Protein AF-A0A9N9JKE7-F1 (afdb_monomer_lite)

Secondary structure (DSSP, 8-state):
-----------GGG-PPPP--HHHHHHHHHHHHHHHHT---TT--GGGHHHHHTHHHHHHHHHHHHTT-

Sequence (69 aa):
MEQQQKEQESDDSDKEPSKISVSEGFAGLKKFIEFFEQQSDQHFRSEDLNVIRKYLPIMRCKDIESKKQ

Structure (mmCIF, N/CA/C/O backbone):
data_AF-A0A9N9JKE7-F1
#
_entry.id   AF-A0A9N9JKE7-F1
#
loop_
_atom_site.group_PDB
_atom_site.id
_atom_site.type_symbol
_atom_site.label_atom_id
_atom_site.label_alt_id
_atom_site.label_comp_id
_atom_site.label_asym_id
_atom_site.label_entity_id
_atom_site.label_seq_id
_atom_site.pdbx_PDB_ins_code
_atom_site.Cartn_x
_atom_site.Cartn_y
_atom_site.Cartn_z
_atom_site.occupancy
_atom_site.B_iso_or_equiv
_atom_site.auth_seq_id
_atom_site.auth_comp_id
_atom_site.auth_asym_id
_atom_site.auth_atom_id
_atom_site.pdbx_PDB_model_num
ATOM 1 N N . MET A 1 1 ? 52.089 1.562 7.834 1.00 37.22 1 MET A N 1
ATOM 2 C CA . MET A 1 1 ? 50.921 2.064 7.087 1.00 37.22 1 MET A CA 1
ATOM 3 C C . MET A 1 1 ? 50.202 0.852 6.542 1.00 37.22 1 MET A C 1
ATOM 5 O O . MET A 1 1 ? 50.853 0.055 5.889 1.00 37.22 1 MET A O 1
ATOM 9 N N . GLU A 1 2 ? 48.941 0.565 6.778 1.00 43.28 2 GLU A N 1
ATOM 10 C CA . GLU A 1 2 ? 47.933 0.981 7.749 1.00 43.28 2 GLU A CA 1
ATOM 11 C C . GLU A 1 2 ? 46.922 -0.170 7.664 1.00 43.28 2 GLU A C 1
ATOM 13 O O . GLU A 1 2 ? 46.644 -0.677 6.575 1.00 43.28 2 GLU A O 1
ATOM 18 N N . GLN A 1 3 ? 46.474 -0.665 8.814 1.00 45.53 3 GLN A N 1
ATOM 19 C CA . GLN A 1 3 ? 45.513 -1.757 8.896 1.00 45.53 3 GLN A CA 1
ATOM 20 C C . GLN A 1 3 ? 44.193 -1.267 8.297 1.00 45.53 3 GLN A C 1
ATOM 22 O O . GLN A 1 3 ? 43.522 -0.431 8.896 1.00 45.53 3 GLN A O 1
ATOM 27 N N . GLN A 1 4 ? 43.821 -1.772 7.120 1.00 45.84 4 GLN A N 1
ATOM 28 C CA . GLN A 1 4 ? 42.453 -1.633 6.635 1.00 45.84 4 GLN A CA 1
ATOM 29 C C . GLN A 1 4 ? 41.567 -2.471 7.554 1.00 45.84 4 GLN A C 1
ATOM 31 O O . GLN A 1 4 ? 41.543 -3.701 7.481 1.00 45.84 4 GLN A O 1
ATOM 36 N N . GLN A 1 5 ? 40.900 -1.774 8.472 1.00 48.28 5 GLN A N 1
ATOM 37 C CA . GLN A 1 5 ? 39.741 -2.260 9.199 1.00 48.28 5 GLN A CA 1
ATOM 38 C C . GLN A 1 5 ? 38.732 -2.736 8.160 1.00 48.28 5 GLN A C 1
ATOM 40 O O . GLN A 1 5 ? 38.043 -1.950 7.519 1.00 48.28 5 GLN A O 1
ATOM 45 N N . LYS A 1 6 ? 38.704 -4.049 7.953 1.00 48.88 6 LYS A N 1
ATOM 46 C CA . LYS A 1 6 ? 37.605 -4.716 7.286 1.00 48.88 6 LYS A CA 1
ATOM 47 C C . LYS A 1 6 ? 36.440 -4.600 8.258 1.00 48.88 6 LYS A C 1
ATOM 49 O O . LYS A 1 6 ? 36.365 -5.365 9.218 1.00 48.88 6 LYS A O 1
ATOM 54 N N . GLU A 1 7 ? 35.626 -3.568 8.065 1.00 52.69 7 GLU A N 1
ATOM 55 C CA . GLU A 1 7 ? 34.302 -3.473 8.660 1.00 52.69 7 GLU A CA 1
ATOM 56 C C . GLU A 1 7 ? 33.642 -4.832 8.429 1.00 52.69 7 GLU A C 1
ATOM 58 O O . GLU A 1 7 ? 33.432 -5.268 7.295 1.00 52.69 7 GLU A O 1
ATOM 63 N N . GLN A 1 8 ? 33.448 -5.574 9.518 1.00 49.16 8 GLN A N 1
ATOM 64 C CA . GLN A 1 8 ? 32.494 -6.661 9.522 1.00 49.16 8 GLN A CA 1
ATOM 65 C C . GLN A 1 8 ? 31.175 -6.013 9.116 1.00 49.16 8 GLN A C 1
ATOM 67 O O . GLN A 1 8 ? 30.533 -5.361 9.938 1.00 49.16 8 GLN A O 1
ATOM 72 N N . GLU A 1 9 ? 30.772 -6.197 7.861 1.00 53.59 9 GLU A N 1
ATOM 73 C CA . GLU A 1 9 ? 29.361 -6.299 7.520 1.00 53.59 9 GLU A CA 1
ATOM 74 C C . GLU A 1 9 ? 28.835 -7.471 8.349 1.00 53.59 9 GLU A C 1
ATOM 76 O O . GLU A 1 9 ? 28.868 -8.637 7.961 1.00 53.59 9 GLU A O 1
ATOM 81 N N . SER A 1 10 ? 28.502 -7.147 9.597 1.00 54.28 10 SER A N 1
ATOM 82 C CA . SER A 1 10 ? 27.647 -7.935 10.450 1.00 54.28 10 SER A CA 1
ATOM 83 C C . SER A 1 10 ? 26.387 -8.146 9.639 1.00 54.28 10 SER A C 1
ATOM 85 O O . SER A 1 10 ? 25.621 -7.208 9.442 1.00 54.28 10 SER A O 1
ATOM 87 N N . ASP A 1 11 ? 26.250 -9.365 9.142 1.00 59.16 11 ASP A N 1
ATOM 88 C CA . ASP A 1 11 ? 25.051 -9.978 8.603 1.00 59.16 11 ASP A CA 1
ATOM 89 C C . ASP A 1 11 ? 23.839 -9.629 9.493 1.00 59.16 11 ASP A C 1
ATOM 91 O O . ASP A 1 11 ? 23.511 -10.339 10.438 1.00 59.16 11 ASP A O 1
ATOM 95 N N . ASP A 1 12 ? 23.208 -8.472 9.252 1.00 59.97 12 ASP A N 1
ATOM 96 C CA . ASP A 1 12 ? 22.004 -8.001 9.962 1.00 59.97 12 ASP A CA 1
ATOM 97 C C . ASP A 1 12 ? 20.748 -8.672 9.379 1.00 59.97 12 ASP A C 1
ATOM 99 O O . ASP A 1 12 ? 19.638 -8.155 9.494 1.00 59.97 12 ASP A O 1
ATOM 103 N N . SER A 1 13 ? 20.915 -9.828 8.722 1.00 64.50 13 SER A N 1
ATOM 104 C CA . SER A 1 13 ? 19.822 -10.602 8.135 1.00 64.50 13 SER A CA 1
ATOM 105 C C . SER A 1 13 ? 18.988 -11.355 9.180 1.00 64.50 13 SER A C 1
ATOM 107 O O . SER A 1 13 ? 17.981 -11.958 8.808 1.00 64.50 13 SER A O 1
ATOM 109 N N . ASP A 1 14 ? 19.368 -11.317 10.461 1.00 64.94 14 ASP A N 1
ATOM 110 C CA . ASP A 1 14 ? 18.671 -12.015 11.554 1.00 64.94 14 ASP A CA 1
ATOM 111 C C . ASP A 1 14 ? 17.936 -11.063 12.520 1.00 64.94 14 ASP A C 1
ATOM 113 O O . ASP A 1 14 ? 17.455 -11.465 13.582 1.00 64.94 14 ASP A O 1
ATOM 117 N N . LYS A 1 15 ? 17.830 -9.769 12.180 1.00 74.69 15 LYS A N 1
ATOM 118 C CA . LYS A 1 15 ? 17.047 -8.833 12.991 1.00 74.69 15 LYS A CA 1
ATOM 119 C C . LYS A 1 15 ? 15.572 -8.931 12.603 1.00 74.69 15 LYS A C 1
ATOM 121 O O . LYS A 1 15 ? 15.147 -8.409 11.573 1.00 74.69 15 LYS A O 1
ATOM 126 N N . GLU A 1 16 ? 14.785 -9.600 13.445 1.00 79.31 16 GLU A N 1
ATOM 127 C CA . GLU A 1 16 ? 13.328 -9.639 13.304 1.00 79.31 16 GLU A CA 1
ATOM 128 C C . GLU A 1 16 ? 12.790 -8.194 13.209 1.00 79.31 16 GLU A C 1
ATOM 130 O O . GLU A 1 16 ? 13.155 -7.346 14.035 1.00 79.31 16 GLU A O 1
ATOM 135 N N . PRO A 1 17 ? 11.970 -7.861 12.195 1.00 79.12 17 PRO A N 1
ATOM 136 C CA . PRO A 1 17 ? 11.477 -6.503 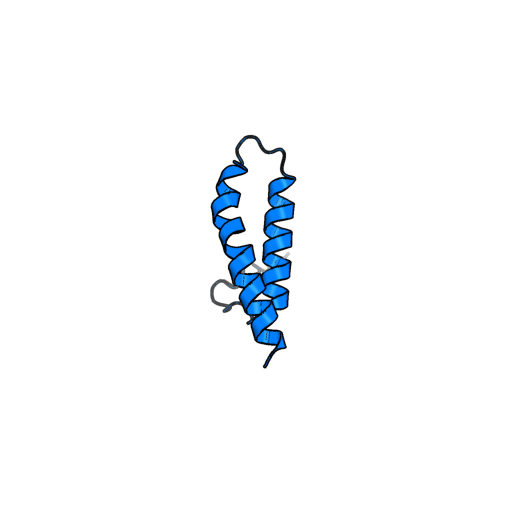12.036 1.00 79.12 17 PRO A CA 1
ATOM 137 C C . PRO A 1 17 ? 10.648 -6.098 13.255 1.00 79.12 17 PRO A C 1
ATOM 139 O O . PRO A 1 17 ? 9.801 -6.852 13.740 1.00 79.12 17 PRO A O 1
ATOM 142 N N . SER A 1 18 ? 10.871 -4.875 13.737 1.00 8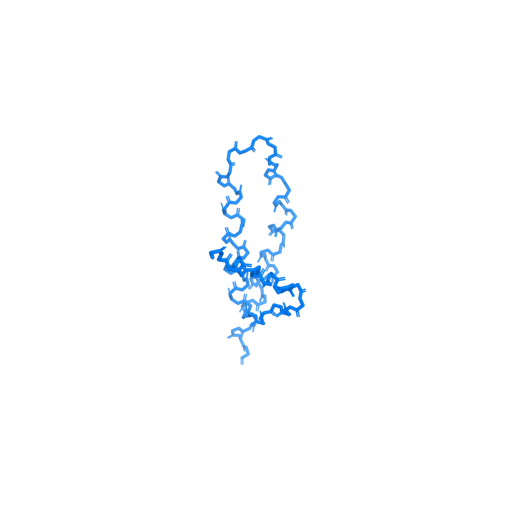4.12 18 SER A N 1
ATOM 143 C CA . SER A 1 18 ? 10.115 -4.318 14.856 1.00 84.12 18 SER A CA 1
ATOM 144 C C . SER A 1 18 ? 8.612 -4.389 14.587 1.00 84.12 18 SER A C 1
ATOM 146 O O . SER A 1 18 ? 8.140 -4.021 13.508 1.00 84.12 18 SER A O 1
ATOM 148 N N . LYS A 1 19 ? 7.837 -4.823 15.588 1.00 88.31 19 LYS A N 1
ATOM 149 C CA . LYS A 1 19 ? 6.372 -4.791 15.512 1.00 88.31 19 LYS A CA 1
ATOM 150 C C . LYS A 1 19 ? 5.904 -3.343 15.372 1.00 88.31 19 LYS A C 1
ATOM 152 O O . LYS A 1 19 ? 6.223 -2.509 16.213 1.00 88.31 19 LYS A O 1
ATOM 157 N N . ILE A 1 20 ? 5.122 -3.077 14.332 1.00 89.56 20 ILE A N 1
ATOM 158 C CA . ILE A 1 20 ? 4.500 -1.775 14.072 1.00 89.56 20 ILE A CA 1
ATOM 159 C C . ILE A 1 20 ? 3.009 -1.806 14.411 1.00 89.56 20 ILE A C 1
ATOM 161 O O . ILE A 1 20 ? 2.378 -2.870 14.399 1.00 89.56 20 ILE A O 1
ATOM 165 N N . SER A 1 21 ? 2.426 -0.638 14.683 1.00 90.62 21 SER A N 1
ATOM 166 C CA . SER A 1 21 ? 0.975 -0.523 14.836 1.00 90.62 21 SER A CA 1
ATOM 167 C C . SER A 1 21 ? 0.246 -0.747 13.504 1.00 90.62 21 SER A C 1
ATOM 169 O O . SER A 1 21 ? 0.801 -0.555 12.419 1.00 90.62 21 SER A O 1
ATOM 171 N N . VAL A 1 22 ? -1.042 -1.103 13.570 1.00 89.88 22 VAL A N 1
ATOM 172 C CA . VAL A 1 22 ? -1.890 -1.227 12.369 1.00 89.88 22 VAL A CA 1
ATOM 173 C C . VAL A 1 22 ? -1.954 0.099 11.604 1.00 89.88 22 VAL A C 1
ATOM 175 O O . VAL A 1 22 ? -1.911 0.098 10.374 1.00 89.88 22 VAL A O 1
ATOM 178 N N . SER A 1 23 ? -1.993 1.226 12.322 1.00 90.19 23 SER A N 1
ATOM 179 C CA . SER A 1 23 ? -2.028 2.556 11.707 1.00 90.19 23 SER A CA 1
ATOM 180 C C . SER A 1 23 ? -0.734 2.886 10.951 1.00 90.19 23 SER A C 1
ATOM 182 O O . SER A 1 23 ? -0.790 3.386 9.825 1.00 90.19 23 SER A O 1
ATOM 184 N N . GLU A 1 24 ? 0.427 2.544 11.521 1.00 91.75 24 GLU A N 1
ATOM 185 C CA . GLU A 1 24 ? 1.732 2.725 10.878 1.00 91.75 24 GLU A CA 1
ATOM 186 C C . GLU A 1 24 ? 1.878 1.808 9.668 1.00 91.75 24 GLU A C 1
ATOM 188 O O . GLU A 1 24 ? 2.317 2.261 8.612 1.00 91.75 24 GLU A O 1
ATOM 193 N N . GLY A 1 25 ? 1.434 0.552 9.780 1.00 91.50 25 GLY A N 1
ATOM 194 C CA . GLY A 1 25 ? 1.395 -0.380 8.653 1.00 91.50 25 GLY A CA 1
ATOM 195 C C . GLY A 1 25 ? 0.528 0.136 7.504 1.00 91.50 25 GLY A C 1
ATOM 196 O O . GLY A 1 25 ? 0.954 0.127 6.349 1.00 91.50 25 GLY A O 1
ATOM 197 N N . PHE A 1 26 ? -0.659 0.667 7.812 1.00 91.94 26 PHE A N 1
ATOM 198 C CA . PHE A 1 26 ? -1.552 1.245 6.807 1.00 91.94 26 PHE A CA 1
ATOM 199 C C . PHE A 1 26 ? -0.954 2.491 6.139 1.00 91.94 26 PHE A C 1
ATOM 201 O O . PHE A 1 26 ? -1.035 2.638 4.917 1.00 91.94 26 PHE A O 1
ATOM 208 N N . ALA A 1 27 ? -0.328 3.377 6.918 1.00 92.69 27 ALA A N 1
ATOM 209 C CA . ALA A 1 27 ? 0.353 4.556 6.392 1.00 92.69 27 ALA A CA 1
ATOM 210 C C . ALA A 1 27 ? 1.560 4.180 5.514 1.00 92.69 27 ALA A C 1
ATOM 212 O O . ALA A 1 27 ? 1.752 4.775 4.453 1.00 92.69 27 ALA A O 1
ATOM 213 N N . GLY A 1 28 ? 2.343 3.177 5.921 1.00 93.25 28 GLY A N 1
ATOM 214 C CA . GLY A 1 28 ? 3.469 2.653 5.147 1.00 93.25 28 GLY A CA 1
ATOM 215 C C . GLY A 1 28 ? 3.027 2.040 3.820 1.00 93.25 28 GLY A C 1
ATOM 216 O O . GLY A 1 28 ? 3.592 2.364 2.778 1.00 93.25 28 GLY A O 1
ATOM 217 N N . LEU A 1 29 ? 1.961 1.234 3.835 1.00 92.56 29 LEU A N 1
ATOM 218 C CA . LEU A 1 29 ? 1.400 0.625 2.627 1.00 92.56 29 LEU A CA 1
ATOM 219 C C . LEU A 1 29 ? 0.915 1.678 1.621 1.00 92.56 29 LEU A C 1
ATOM 221 O O . LEU A 1 29 ? 1.153 1.535 0.423 1.00 92.56 29 LEU A O 1
ATOM 225 N N . LYS A 1 30 ? 0.270 2.753 2.093 1.00 93.19 30 LYS A N 1
ATOM 226 C CA . LYS A 1 30 ? -0.117 3.877 1.226 1.00 93.19 30 LYS A CA 1
ATOM 227 C C . LYS A 1 30 ? 1.091 4.542 0.580 1.00 93.19 30 LYS A C 1
ATOM 229 O O . LYS A 1 30 ? 1.118 4.664 -0.638 1.00 93.19 30 LYS A O 1
ATOM 234 N N . LYS A 1 31 ? 2.097 4.906 1.381 1.00 94.19 31 LYS A N 1
ATOM 235 C CA . LYS A 1 31 ? 3.326 5.540 0.879 1.00 94.19 31 LYS A CA 1
ATOM 236 C C . LYS A 1 31 ? 4.050 4.662 -0.138 1.00 94.19 31 LYS A C 1
ATOM 238 O O . LYS A 1 31 ? 4.534 5.172 -1.139 1.00 94.19 31 LYS A O 1
ATOM 243 N N . PHE A 1 32 ? 4.104 3.353 0.109 1.00 92.38 32 PHE A N 1
ATOM 244 C CA . PHE A 1 32 ? 4.678 2.388 -0.825 1.00 92.38 32 PHE A CA 1
ATOM 245 C C . PHE A 1 32 ? 3.955 2.435 -2.175 1.00 92.38 32 PHE A C 1
ATOM 247 O O . PHE A 1 32 ? 4.590 2.605 -3.209 1.00 92.38 32 PHE A O 1
ATOM 254 N N . ILE A 1 33 ? 2.623 2.340 -2.169 1.00 91.06 33 ILE A N 1
ATOM 255 C CA . ILE A 1 33 ? 1.821 2.379 -3.397 1.00 91.06 33 ILE A CA 1
ATOM 256 C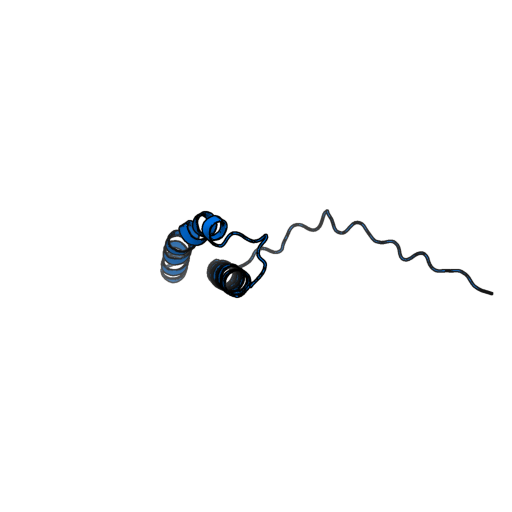 C . ILE A 1 33 ? 2.013 3.717 -4.129 1.00 91.06 33 ILE A C 1
ATOM 258 O O . ILE A 1 33 ? 2.318 3.712 -5.318 1.00 91.06 33 ILE A O 1
ATOM 262 N N . GLU A 1 34 ? 1.909 4.843 -3.420 1.00 91.56 34 GLU A N 1
ATOM 263 C CA . GLU A 1 34 ? 2.086 6.191 -3.983 1.00 91.56 34 GLU A CA 1
ATOM 264 C C . GLU A 1 34 ? 3.474 6.383 -4.614 1.00 91.56 34 GLU A C 1
ATOM 266 O O . GLU A 1 34 ? 3.585 6.965 -5.692 1.00 91.56 34 GLU A O 1
ATOM 271 N N . PHE A 1 35 ? 4.532 5.866 -3.981 1.00 91.62 35 PHE A N 1
ATOM 272 C CA . PHE A 1 35 ? 5.895 5.931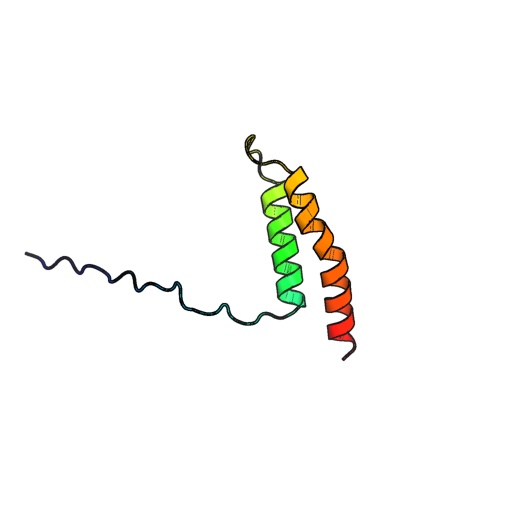 -4.513 1.00 91.62 35 PHE A CA 1
ATOM 273 C C . PHE A 1 35 ? 6.020 5.215 -5.862 1.00 91.62 35 PHE A C 1
ATOM 275 O O . PHE A 1 35 ? 6.631 5.748 -6.790 1.00 91.62 35 PHE A O 1
ATOM 282 N N . PHE A 1 36 ? 5.440 4.019 -5.974 1.00 89.25 36 PHE A N 1
ATOM 283 C CA . PHE A 1 36 ? 5.508 3.221 -7.195 1.00 89.25 36 PHE A CA 1
ATOM 284 C C . PHE A 1 36 ? 4.587 3.744 -8.303 1.00 89.25 36 PHE A C 1
ATOM 286 O O . PHE A 1 36 ? 4.930 3.650 -9.477 1.00 89.25 36 PHE A O 1
ATOM 293 N N . GLU A 1 37 ? 3.451 4.347 -7.954 1.00 88.00 37 GLU A N 1
ATOM 294 C CA . GLU A 1 37 ? 2.557 5.002 -8.921 1.00 88.00 37 GLU A CA 1
ATOM 295 C C . GLU A 1 37 ? 3.204 6.203 -9.623 1.00 88.00 37 GLU A C 1
ATOM 297 O O . GLU A 1 37 ? 2.835 6.528 -10.749 1.00 88.00 37 GLU A O 1
ATOM 302 N N . GLN A 1 38 ? 4.164 6.860 -8.970 1.00 88.88 38 GLN A N 1
ATOM 303 C CA . GLN A 1 38 ? 4.886 8.012 -9.518 1.00 88.88 38 GLN A CA 1
ATOM 304 C C . GLN A 1 38 ? 6.074 7.617 -10.406 1.00 88.88 38 GLN A C 1
ATOM 306 O O . GLN A 1 38 ? 6.670 8.490 -11.041 1.00 88.88 38 GLN A O 1
ATOM 311 N N . GLN A 1 39 ? 6.444 6.333 -10.454 1.00 85.06 39 GLN A N 1
ATOM 312 C CA . GLN A 1 39 ? 7.571 5.882 -11.267 1.00 85.06 39 GLN A CA 1
ATOM 313 C C . GLN A 1 39 ? 7.209 5.948 -12.752 1.00 85.06 39 GLN A C 1
ATOM 315 O O . GLN A 1 39 ? 6.180 5.434 -13.185 1.00 85.06 39 GLN A O 1
ATOM 320 N N . SER A 1 40 ? 8.088 6.553 -13.548 1.00 79.38 40 SER A N 1
ATOM 321 C CA . SER A 1 40 ? 8.003 6.581 -15.013 1.00 79.38 40 SER A CA 1
ATOM 322 C C . SER A 1 40 ? 8.811 5.459 -15.678 1.00 79.38 40 SER A C 1
ATOM 324 O O . SER A 1 40 ? 9.041 5.490 -16.889 1.00 79.38 40 SER A O 1
ATOM 326 N N . ASP A 1 41 ? 9.258 4.481 -14.887 1.00 85.12 41 ASP A N 1
ATOM 327 C CA . ASP A 1 41 ? 10.028 3.337 -15.362 1.00 85.12 41 ASP A CA 1
ATOM 328 C C . ASP A 1 41 ? 9.162 2.446 -16.266 1.00 85.12 41 ASP A C 1
ATOM 330 O O . ASP A 1 41 ? 8.128 1.927 -15.851 1.00 85.12 41 ASP A O 1
ATOM 334 N N . GLN A 1 42 ? 9.604 2.251 -17.509 1.00 78.56 42 GLN A N 1
ATOM 335 C CA . GLN A 1 42 ? 8.907 1.431 -18.503 1.00 78.56 42 GLN A CA 1
ATOM 336 C C . GLN A 1 42 ? 8.944 -0.069 -18.181 1.00 78.56 42 GLN A C 1
ATOM 338 O O . GLN A 1 42 ? 8.140 -0.832 -18.720 1.00 78.56 42 GLN A O 1
ATOM 343 N N . HIS A 1 43 ? 9.865 -0.504 -17.319 1.00 84.12 43 HIS A N 1
ATOM 344 C CA . HIS A 1 43 ? 9.938 -1.882 -16.842 1.00 84.12 43 HIS A CA 1
ATOM 345 C C . HIS A 1 43 ? 8.994 -2.140 -15.668 1.00 84.12 43 HIS A C 1
ATOM 347 O O . HIS A 1 43 ? 8.664 -3.296 -15.391 1.00 84.12 43 HIS A O 1
ATOM 353 N N . PHE A 1 44 ? 8.535 -1.082 -14.997 1.00 83.12 44 PHE A N 1
ATOM 354 C CA . PHE A 1 44 ? 7.586 -1.192 -13.908 1.00 83.12 44 PHE A CA 1
ATOM 355 C C . PHE A 1 44 ? 6.150 -1.170 -14.432 1.00 83.12 44 PHE A C 1
ATOM 357 O O . PHE A 1 44 ? 5.694 -0.219 -15.065 1.00 83.12 44 PHE A O 1
ATOM 364 N N . ARG A 1 45 ? 5.398 -2.226 -14.126 1.00 82.31 45 ARG A N 1
ATOM 365 C CA . ARG A 1 45 ? 3.991 -2.321 -14.499 1.00 82.31 45 ARG A CA 1
ATOM 366 C C . ARG A 1 45 ? 3.115 -1.888 -13.341 1.00 82.31 45 ARG A C 1
ATOM 368 O O . ARG A 1 45 ? 2.973 -2.598 -12.349 1.00 82.31 45 ARG A O 1
ATOM 375 N N . SER A 1 46 ? 2.450 -0.748 -13.506 1.00 80.81 46 SER A N 1
ATOM 376 C CA . SER A 1 46 ? 1.508 -0.228 -12.508 1.00 80.81 46 SER A CA 1
ATOM 377 C C . SER A 1 46 ? 0.388 -1.224 -12.162 1.00 80.81 46 SER A C 1
ATOM 379 O O . SER A 1 46 ? -0.158 -1.196 -11.058 1.00 80.81 46 SER A O 1
ATOM 381 N N . GLU A 1 47 ? 0.076 -2.155 -13.071 1.00 84.56 47 GLU A N 1
ATOM 382 C CA . GLU A 1 47 ? -0.904 -3.214 -12.831 1.00 84.56 47 GLU A CA 1
ATOM 383 C C . GLU A 1 47 ? -0.498 -4.160 -11.698 1.00 84.56 47 GLU A C 1
ATOM 385 O O . GLU A 1 47 ? -1.382 -4.677 -11.008 1.00 84.56 47 GLU A O 1
ATOM 390 N N . ASP A 1 48 ? 0.799 -4.350 -11.455 1.00 84.75 48 ASP A N 1
ATOM 391 C CA . ASP A 1 48 ? 1.293 -5.223 -10.387 1.00 84.75 48 ASP A CA 1
ATOM 392 C C . ASP A 1 48 ?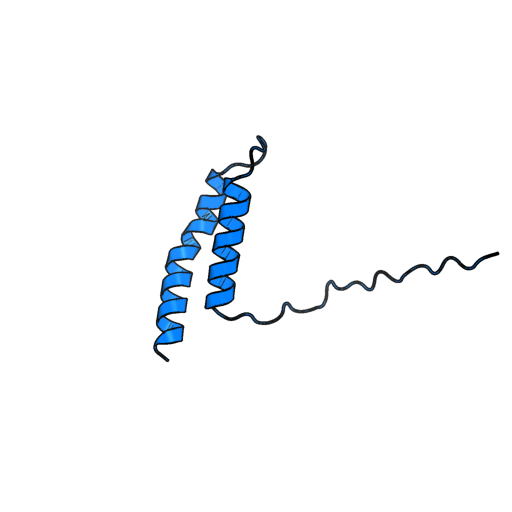 0.958 -4.641 -9.001 1.00 84.75 48 ASP A C 1
ATOM 394 O O . ASP A 1 48 ? 0.683 -5.382 -8.049 1.00 84.75 48 ASP A O 1
ATOM 398 N N . LEU A 1 49 ? 0.811 -3.312 -8.896 1.00 89.12 49 LEU A N 1
ATOM 399 C CA . LEU A 1 49 ? 0.326 -2.654 -7.677 1.00 89.12 49 LEU A CA 1
ATOM 400 C C . LEU A 1 49 ? -1.124 -2.994 -7.352 1.00 89.12 49 LEU A C 1
ATOM 402 O O . LEU A 1 49 ? -1.527 -2.867 -6.195 1.00 89.12 49 LEU A O 1
ATOM 406 N N . ASN A 1 50 ? -1.928 -3.452 -8.317 1.00 87.69 50 ASN A N 1
ATOM 407 C CA . ASN A 1 50 ? -3.327 -3.787 -8.047 1.00 87.69 50 ASN A CA 1
ATOM 408 C C . ASN A 1 50 ? -3.459 -4.932 -7.041 1.00 87.69 50 ASN A C 1
ATOM 410 O O . ASN A 1 50 ? -4.420 -4.954 -6.272 1.00 87.69 50 ASN A O 1
ATOM 414 N N . VAL A 1 51 ? -2.501 -5.864 -7.004 1.00 87.81 51 VAL A N 1
ATOM 415 C CA . VAL A 1 51 ? -2.478 -6.931 -5.991 1.00 87.81 51 VAL A CA 1
ATOM 416 C C . VAL A 1 51 ? -2.275 -6.332 -4.601 1.00 87.81 51 VAL A C 1
ATOM 418 O O . VAL A 1 51 ? -2.976 -6.701 -3.661 1.00 87.81 51 VAL A O 1
ATOM 421 N N . ILE A 1 52 ? -1.379 -5.355 -4.485 1.00 88.12 52 ILE A N 1
ATOM 422 C CA . ILE A 1 52 ? -1.030 -4.698 -3.223 1.00 88.12 52 ILE A CA 1
ATOM 423 C C . ILE A 1 52 ? -2.163 -3.765 -2.759 1.00 88.12 52 ILE A C 1
ATOM 425 O O . ILE A 1 52 ? -2.544 -3.776 -1.587 1.00 88.12 52 ILE A O 1
ATOM 429 N N . ARG A 1 53 ? -2.806 -3.037 -3.682 1.00 90.06 53 ARG A N 1
ATOM 430 C CA . ARG A 1 53 ? -3.969 -2.175 -3.394 1.00 90.06 53 ARG A CA 1
ATOM 431 C C . ARG A 1 53 ? -5.145 -2.940 -2.776 1.00 90.06 53 ARG A C 1
ATOM 433 O O . ARG A 1 53 ? -5.874 -2.360 -1.972 1.00 90.06 53 ARG A O 1
ATOM 440 N N . LYS A 1 54 ? -5.320 -4.237 -3.074 1.00 90.88 54 LYS A N 1
ATOM 441 C CA . LYS A 1 54 ? -6.375 -5.078 -2.461 1.00 90.88 54 LYS A CA 1
ATOM 442 C C . LYS A 1 54 ? -6.255 -5.191 -0.939 1.00 90.88 54 LYS A C 1
ATOM 444 O O . LYS A 1 54 ? -7.253 -5.476 -0.280 1.00 90.88 54 LYS A O 1
ATOM 449 N N . TYR A 1 55 ? -5.079 -4.935 -0.371 1.00 90.19 55 TYR A N 1
ATOM 450 C CA . TYR A 1 55 ? -4.875 -4.954 1.077 1.00 90.19 55 TYR A CA 1
ATOM 451 C C . TYR A 1 55 ? -5.279 -3.645 1.767 1.00 90.19 55 TYR A C 1
ATOM 453 O O . TYR A 1 55 ? -5.515 -3.657 2.976 1.00 90.19 55 TYR A O 1
ATOM 461 N N . LEU A 1 56 ? -5.437 -2.533 1.034 1.00 90.69 56 LEU A N 1
ATOM 462 C CA . LEU A 1 56 ? -5.829 -1.246 1.623 1.00 90.69 56 LEU A CA 1
ATOM 463 C C . LEU A 1 56 ? -7.198 -1.300 2.328 1.00 90.69 56 LEU A C 1
ATOM 465 O O . LEU A 1 56 ? -7.274 -0.839 3.469 1.00 90.69 56 LEU A O 1
ATOM 469 N N . PRO A 1 57 ? -8.274 -1.866 1.740 1.00 92.62 57 PRO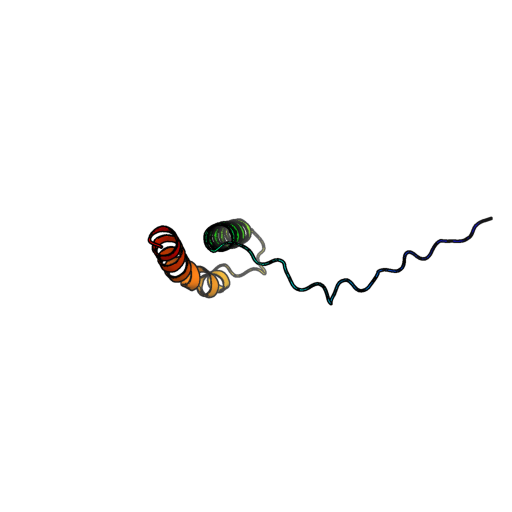 A N 1
ATOM 470 C CA . PRO A 1 57 ? -9.554 -1.993 2.437 1.00 92.62 57 PRO A CA 1
ATOM 471 C C . PRO A 1 57 ? -9.454 -2.858 3.696 1.00 92.62 57 PRO A C 1
ATOM 473 O O . PRO A 1 57 ? -10.018 -2.502 4.727 1.00 92.62 57 PRO A O 1
ATOM 476 N N . ILE A 1 58 ? -8.691 -3.954 3.636 1.00 91.88 58 ILE A N 1
ATOM 477 C CA . ILE A 1 58 ? -8.505 -4.881 4.761 1.00 91.88 58 ILE A CA 1
ATOM 478 C C . ILE A 1 58 ? -7.795 -4.170 5.917 1.00 91.88 58 ILE A C 1
ATOM 480 O O . ILE A 1 58 ? -8.265 -4.211 7.054 1.00 91.88 58 ILE A O 1
ATOM 484 N N . MET A 1 59 ? -6.688 -3.479 5.631 1.00 89.25 59 MET A N 1
ATOM 485 C CA . MET A 1 59 ? -5.964 -2.714 6.646 1.00 89.25 59 MET A CA 1
ATOM 486 C C . MET A 1 59 ? -6.788 -1.555 7.198 1.00 89.25 59 MET A C 1
ATOM 488 O O . MET A 1 59 ? -6.721 -1.293 8.393 1.00 89.25 59 MET A O 1
ATOM 492 N N . ARG A 1 60 ? -7.618 -0.904 6.376 1.00 90.12 60 ARG A N 1
ATOM 493 C CA . ARG A 1 60 ? -8.539 0.136 6.847 1.00 90.12 60 ARG A CA 1
ATOM 494 C C . ARG A 1 60 ? -9.572 -0.417 7.831 1.00 90.12 60 ARG A C 1
ATOM 496 O O . ARG A 1 60 ? -9.831 0.229 8.841 1.00 90.12 60 ARG A O 1
ATOM 503 N N . CYS A 1 61 ? -10.144 -1.593 7.564 1.00 90.38 61 CYS A N 1
ATOM 504 C CA . CYS A 1 61 ? -11.048 -2.252 8.512 1.00 90.38 61 CYS A CA 1
ATOM 505 C C . CYS A 1 61 ? -10.330 -2.559 9.830 1.00 90.38 61 CYS A C 1
ATOM 507 O O . CYS A 1 61 ? -10.833 -2.185 10.886 1.00 90.38 61 CYS A O 1
ATOM 509 N N . LYS A 1 62 ? -9.119 -3.127 9.766 1.00 89.31 62 LYS A N 1
ATOM 510 C CA . LYS A 1 62 ? -8.311 -3.413 10.961 1.00 89.31 62 LYS A CA 1
ATOM 511 C C . LYS A 1 62 ? -7.929 -2.155 11.744 1.00 89.31 62 LYS A C 1
ATOM 513 O O . LYS A 1 62 ? -7.940 -2.179 12.968 1.00 89.31 62 LYS A O 1
ATOM 518 N N . ASP A 1 63 ? -7.611 -1.056 11.062 1.00 87.25 63 ASP A N 1
ATOM 519 C CA . ASP A 1 63 ? -7.308 0.228 11.704 1.00 87.25 63 ASP A CA 1
ATOM 520 C C . ASP A 1 63 ? -8.536 0.765 12.455 1.00 87.25 63 ASP A C 1
ATOM 522 O O . ASP A 1 63 ? -8.431 1.167 13.613 1.00 87.25 63 ASP A O 1
ATOM 526 N N . ILE A 1 64 ? -9.724 0.689 11.846 1.00 88.56 64 ILE A N 1
ATOM 527 C CA . ILE A 1 64 ? -10.986 1.080 12.493 1.00 88.56 64 ILE A CA 1
ATOM 528 C C . ILE A 1 64 ? -11.300 0.177 13.695 1.00 88.56 64 ILE A C 1
ATOM 530 O O . ILE A 1 64 ? -11.714 0.682 14.736 1.00 88.56 64 ILE A O 1
ATOM 534 N N . GLU A 1 65 ? -11.116 -1.138 13.571 1.00 89.44 65 GLU A N 1
ATOM 535 C CA . GLU A 1 65 ? -11.324 -2.100 14.663 1.00 89.44 65 GLU A CA 1
ATOM 536 C C . GLU A 1 65 ? -10.358 -1.862 15.825 1.00 89.44 65 GLU A C 1
ATOM 538 O O . GLU A 1 65 ? -10.788 -1.840 16.976 1.00 89.44 65 GLU A O 1
ATOM 543 N N . SER A 1 66 ? -9.084 -1.588 15.531 1.00 83.94 66 SER A N 1
ATOM 544 C CA . SER A 1 66 ? -8.067 -1.303 16.552 1.00 83.94 66 SER A CA 1
ATOM 545 C C . SER A 1 66 ? -8.355 -0.041 17.371 1.00 83.94 66 SER A C 1
ATOM 547 O O . SER A 1 66 ? -7.863 0.085 18.483 1.00 83.94 66 SER A O 1
ATOM 549 N N . LYS A 1 67 ? -9.170 0.880 16.839 1.00 81.69 67 LYS A N 1
ATOM 550 C CA . LYS A 1 67 ? -9.606 2.114 17.517 1.00 81.69 67 LYS A CA 1
ATOM 551 C C . LYS A 1 67 ? -10.892 1.943 18.331 1.00 81.69 67 LYS A C 1
ATOM 553 O O . LYS A 1 67 ? -11.306 2.882 19.003 1.00 81.69 67 LYS A O 1
ATOM 558 N N . LYS A 1 68 ? -11.570 0.797 18.199 1.00 77.81 68 LYS A N 1
ATOM 559 C CA . LYS A 1 68 ? -12.802 0.464 18.934 1.00 77.81 68 LYS A CA 1
ATOM 560 C C . LYS A 1 68 ? -12.548 -0.389 20.182 1.00 77.81 68 LYS A C 1
ATOM 562 O O . LYS A 1 68 ? -13.473 -0.520 20.980 1.00 77.81 68 LYS A O 1
ATOM 567 N N . GLN A 1 69 ? -11.362 -0.988 20.310 1.00 54.12 69 GLN A N 1
ATOM 568 C CA . GLN A 1 69 ? -10.878 -1.620 21.545 1.00 54.12 69 GLN A CA 1
ATOM 569 C C . GLN A 1 69 ? -10.269 -0.576 22.478 1.00 54.12 69 GLN A C 1
ATOM 571 O O . GLN A 1 69 ? -10.385 -0.786 23.704 1.00 54.12 69 GLN A O 1
#

Foldseek 3Di:
DDDPPPPPPPPPVPDDDDDDDLVVVLVVLVVVLVVLVPDPDPVRDNVVCVVSVVCNVVSVVVVVVVVVD

pLDDT: mean 79.94, std 15.64, range [37.22, 94.19]

Organism: NCBI:txid1433469

Radius of gyration: 19.14 Å; chains: 1; bounding box: 64×20×40 Å